Protein AF-A0A7C6EEC9-F1 (afdb_monomer_lite)

Secondary structure (DSSP, 8-state):
----GGG--HHHHHHHHHTT--S-HHHHHHHHHHHHHHHHHTTS-HHHHHHS----------TTSSHHHHHHHHHHHTT-------GGGB-SSTTSSB-THHHHHHHHHHHHHHHHHHHHHHHHHHHHHHHHHHHHT-

pLDDT: mean 89.25, std 11.3, range [39.78, 97.44]

Foldseek 3Di:
DPPDLVPLQLVNQLVQVVVPAPDPSVVSSVVSVLSVLVVVLVVDDPVVSVVDDRDDDDDDDDPPNCPVVSVVSSCVNVVAQDDDDDPVQDDPDPPPGDHPVVVVVNSVVSVVVSVVVVVCVVCVVVVVVVVVVVVVVD

Sequence (138 aa):
MKNNLNELTPKKIVEFLDKYIVGQTQAKKAIAIALRSRYRRSKLPDDIKEDVIPKNILMIGPTGVGKTEIAKRVAKIVNAPFVKVEATKFTEIGYVGRDVESIIRDLASVGYETAKTQELEKVYPQAEKIAMSRILDI

Organism: Desulfurella acetivorans (NCBI:txid33002)

Structure (mmCIF, N/CA/C/O backbone):
data_AF-A0A7C6EEC9-F1
#
_entry.id   AF-A0A7C6EEC9-F1
#
loop_
_atom_site.group_PDB
_atom_site.id
_atom_site.type_symbol
_atom_site.label_atom_id
_atom_site.label_alt_id
_atom_site.label_comp_id
_atom_site.label_asym_id
_atom_site.label_entity_id
_atom_site.label_seq_id
_atom_site.pdbx_PDB_ins_code
_atom_site.Cartn_x
_atom_site.Cartn_y
_atom_site.Cartn_z
_atom_site.occupancy
_atom_site.B_iso_or_equiv
_atom_site.auth_seq_id
_atom_site.auth_comp_id
_atom_site.auth_asym_id
_atom_site.auth_atom_id
_atom_site.pdbx_PDB_model_num
ATOM 1 N N . MET A 1 1 ? 11.194 -10.719 -6.607 1.00 39.78 1 MET A N 1
ATOM 2 C CA . MET A 1 1 ? 10.236 -11.836 -6.437 1.00 39.78 1 MET A CA 1
ATOM 3 C C . MET A 1 1 ? 8.880 -11.391 -6.964 1.00 39.78 1 MET A C 1
ATOM 5 O O . MET A 1 1 ? 8.257 -10.537 -6.346 1.00 39.78 1 MET A O 1
ATOM 9 N N . LYS A 1 2 ? 8.449 -11.896 -8.128 1.00 43.53 2 LYS A N 1
ATOM 10 C CA . LYS A 1 2 ? 7.068 -11.709 -8.595 1.00 43.53 2 LYS A CA 1
ATOM 11 C C . LYS A 1 2 ? 6.183 -12.582 -7.706 1.00 43.53 2 LYS A C 1
ATOM 13 O O . LYS A 1 2 ? 6.135 -13.791 -7.901 1.00 43.53 2 LYS A O 1
ATOM 18 N N . ASN A 1 3 ? 5.566 -12.002 -6.680 1.00 53.03 3 ASN A N 1
ATOM 19 C CA . ASN A 1 3 ? 4.644 -12.755 -5.836 1.00 53.03 3 ASN A CA 1
ATOM 20 C C . ASN A 1 3 ? 3.397 -13.066 -6.658 1.00 53.03 3 ASN A C 1
ATOM 22 O O . ASN A 1 3 ? 2.616 -12.175 -6.988 1.00 53.03 3 ASN A O 1
ATOM 26 N N . ASN A 1 4 ? 3.227 -14.336 -7.007 1.00 59.41 4 ASN A N 1
ATOM 27 C CA . ASN A 1 4 ? 2.026 -14.809 -7.668 1.00 59.41 4 ASN A CA 1
ATOM 28 C C . ASN A 1 4 ? 0.856 -14.624 -6.687 1.00 59.41 4 ASN A C 1
ATOM 30 O O . ASN A 1 4 ? 0.823 -15.262 -5.634 1.00 59.41 4 ASN A O 1
ATOM 34 N N . LEU A 1 5 ? -0.103 -13.747 -7.004 1.00 59.44 5 LEU A N 1
ATOM 35 C CA . LEU A 1 5 ? -1.286 -13.485 -6.162 1.00 59.44 5 LEU A CA 1
ATOM 36 C C . LEU A 1 5 ? -2.042 -14.774 -5.795 1.00 59.44 5 LEU A C 1
ATOM 38 O O . LEU A 1 5 ? -2.632 -14.865 -4.717 1.00 59.44 5 LEU A O 1
ATOM 42 N N . ASN A 1 6 ? -1.953 -15.791 -6.657 1.00 60.12 6 ASN A N 1
ATOM 43 C CA . ASN A 1 6 ? -2.512 -17.125 -6.448 1.00 60.12 6 ASN A CA 1
ATOM 44 C C . ASN A 1 6 ? -2.005 -17.785 -5.149 1.00 60.12 6 ASN A C 1
ATOM 46 O O . ASN A 1 6 ? -2.772 -18.471 -4.469 1.00 60.12 6 ASN A O 1
ATOM 50 N N . GLU A 1 7 ? -0.751 -17.529 -4.764 1.00 72.69 7 GLU A N 1
ATOM 51 C CA . GLU A 1 7 ? -0.105 -18.121 -3.590 1.00 72.69 7 GLU A CA 1
ATOM 52 C C . GLU A 1 7 ? -0.287 -17.319 -2.300 1.00 72.69 7 GLU A C 1
ATOM 54 O O . GLU A 1 7 ? 0.071 -17.807 -1.226 1.00 72.69 7 GLU A O 1
ATOM 59 N N . LEU A 1 8 ? -0.838 -16.104 -2.366 1.00 84.50 8 LEU A N 1
ATOM 60 C CA . LEU A 1 8 ? -1.047 -15.266 -1.188 1.00 84.50 8 LEU A CA 1
ATOM 61 C C . LEU A 1 8 ? -2.265 -15.766 -0.400 1.00 84.50 8 LEU A C 1
ATOM 63 O O . LEU A 1 8 ? -3.406 -15.326 -0.575 1.00 84.50 8 LEU A O 1
ATOM 67 N N . THR A 1 9 ? -2.018 -16.737 0.477 1.00 91.75 9 THR A N 1
ATOM 68 C CA . THR A 1 9 ? -2.979 -17.155 1.500 1.00 91.75 9 THR A CA 1
ATOM 69 C C . THR A 1 9 ? -3.039 -16.112 2.618 1.00 91.75 9 THR A C 1
ATOM 71 O O . THR A 1 9 ? -2.060 -15.395 2.843 1.00 91.75 9 THR A O 1
ATOM 74 N N . PRO A 1 10 ? -4.148 -16.032 3.378 1.00 94.69 10 PRO A N 1
ATOM 75 C CA . PRO A 1 10 ? -4.224 -15.114 4.509 1.00 94.69 10 PRO A CA 1
ATOM 76 C C . PRO A 1 10 ? -3.068 -15.275 5.509 1.00 94.69 10 PRO A C 1
ATOM 78 O O . PRO A 1 10 ? -2.556 -14.276 6.001 1.00 94.69 10 PRO A O 1
ATOM 81 N N . LYS A 1 11 ? -2.606 -16.512 5.753 1.00 94.94 11 LYS A N 1
ATOM 82 C CA . LYS A 1 11 ? -1.448 -16.789 6.620 1.00 94.94 11 LYS A CA 1
ATOM 83 C C . LYS A 1 11 ? -0.164 -16.151 6.080 1.00 94.94 11 LYS A C 1
ATOM 85 O O . LYS A 1 11 ? 0.451 -15.368 6.792 1.00 94.94 11 LYS A O 1
ATOM 90 N N . LYS A 1 12 ? 0.163 -16.374 4.800 1.00 94.19 12 LYS A N 1
ATOM 91 C CA . LYS A 1 12 ? 1.341 -15.774 4.145 1.00 94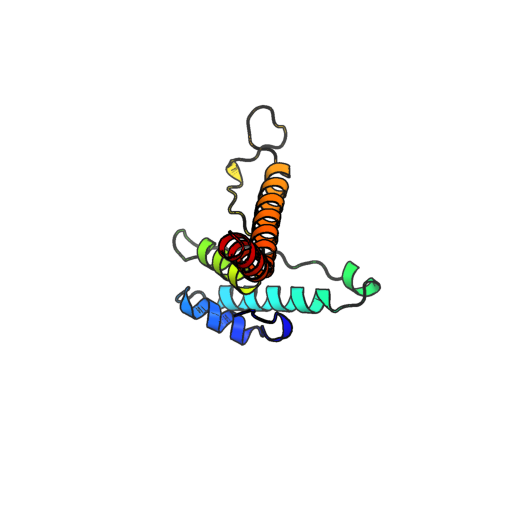.19 12 LYS A CA 1
ATOM 92 C C . LYS A 1 12 ? 1.296 -14.241 4.132 1.00 94.19 12 LYS A C 1
ATOM 94 O O . LYS A 1 12 ? 2.329 -13.592 4.265 1.00 94.19 12 LYS A O 1
ATOM 99 N N . ILE A 1 13 ? 0.108 -13.647 3.976 1.00 94.00 13 ILE A N 1
ATOM 100 C CA . ILE A 1 13 ? -0.053 -12.186 4.053 1.00 94.00 13 ILE A CA 1
ATOM 101 C C . ILE A 1 13 ? 0.262 -11.690 5.468 1.00 94.00 13 ILE A C 1
ATOM 103 O O . ILE A 1 13 ? 1.003 -10.721 5.613 1.00 94.00 13 ILE A O 1
ATOM 107 N N . VAL A 1 14 ? -0.271 -12.347 6.503 1.00 96.12 14 VAL A N 1
ATOM 108 C CA . VAL A 1 14 ? 0.023 -11.995 7.901 1.00 96.12 14 VAL A CA 1
ATOM 109 C C . VAL A 1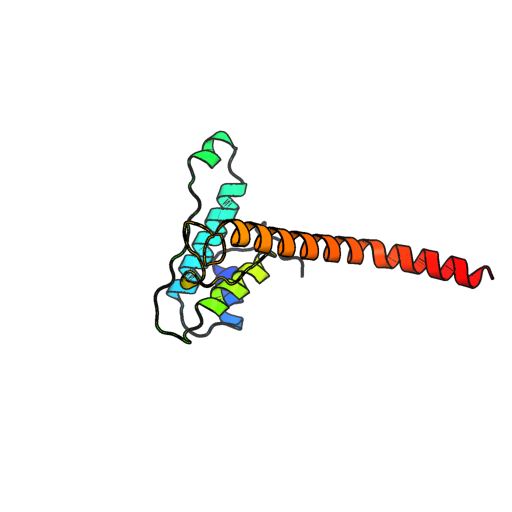 14 ? 1.517 -12.140 8.191 1.00 96.12 14 VAL A C 1
ATOM 111 O O . VAL A 1 14 ? 2.111 -11.179 8.663 1.00 96.12 14 VAL A O 1
ATOM 114 N N . GLU A 1 15 ? 2.139 -13.254 7.798 1.00 94.88 15 GLU A N 1
ATOM 115 C CA . GLU A 1 15 ? 3.583 -13.494 7.956 1.00 94.88 15 GLU A CA 1
ATOM 116 C C . GLU A 1 15 ? 4.438 -12.429 7.257 1.00 94.88 15 GLU A C 1
ATOM 118 O O . GLU A 1 15 ? 5.473 -12.010 7.773 1.00 94.88 15 GLU A O 1
ATOM 123 N N . PHE A 1 16 ? 4.026 -11.957 6.076 1.00 93.56 16 PHE A N 1
ATOM 124 C CA . PHE A 1 16 ? 4.711 -10.842 5.428 1.00 93.56 16 PHE A CA 1
ATOM 125 C C . PHE A 1 16 ? 4.574 -9.556 6.247 1.00 93.56 16 PHE A C 1
ATOM 127 O O . PHE A 1 16 ? 5.555 -8.833 6.421 1.00 93.56 16 PHE A O 1
ATOM 134 N N . LEU A 1 17 ? 3.365 -9.244 6.723 1.00 95.00 17 LEU A N 1
ATOM 135 C CA . LEU A 1 17 ? 3.114 -8.036 7.507 1.00 95.00 17 LEU A CA 1
ATOM 136 C C . LEU A 1 17 ? 3.844 -8.081 8.858 1.00 95.00 17 LEU A C 1
ATOM 138 O O . LEU A 1 17 ? 4.312 -7.039 9.309 1.00 95.00 17 LEU A O 1
ATOM 142 N N . ASP A 1 18 ? 4.020 -9.260 9.457 1.00 96.06 18 ASP A N 1
ATOM 143 C CA . ASP A 1 18 ? 4.779 -9.462 10.699 1.00 96.06 18 ASP A CA 1
ATOM 144 C C . ASP A 1 18 ? 6.241 -9.003 10.585 1.00 96.06 18 ASP A C 1
ATOM 146 O O . ASP A 1 18 ? 6.804 -8.521 11.564 1.00 96.06 18 ASP A O 1
ATOM 150 N N . LYS A 1 19 ? 6.840 -9.049 9.385 1.00 95.12 19 LYS A N 1
ATOM 151 C CA . LYS A 1 19 ? 8.217 -8.569 9.146 1.00 95.12 19 LYS A CA 1
ATOM 152 C C . LYS A 1 19 ? 8.380 -7.056 9.307 1.00 95.12 19 LYS A C 1
ATOM 154 O O . LYS A 1 19 ? 9.503 -6.577 9.413 1.00 95.12 19 LYS A O 1
ATOM 159 N N . TYR A 1 20 ? 7.282 -6.303 9.256 1.00 94.06 20 TYR A N 1
ATOM 160 C CA . TYR A 1 20 ? 7.302 -4.837 9.258 1.00 94.06 20 TYR A CA 1
ATOM 161 C C . TYR A 1 20 ? 6.440 -4.220 10.361 1.00 94.06 20 TYR A C 1
ATOM 163 O O . TYR A 1 20 ? 6.676 -3.079 10.745 1.00 94.06 20 TYR A O 1
ATOM 171 N N . ILE A 1 21 ? 5.424 -4.938 10.846 1.00 95.25 21 ILE A N 1
ATOM 172 C CA . ILE A 1 21 ? 4.438 -4.438 11.804 1.00 95.25 21 ILE A CA 1
ATOM 173 C C . ILE A 1 21 ? 4.386 -5.377 13.008 1.00 95.25 21 ILE A C 1
ATOM 175 O O . ILE A 1 21 ? 3.832 -6.478 12.936 1.00 95.25 21 ILE A O 1
ATOM 179 N N . VAL A 1 22 ? 4.910 -4.903 14.136 1.00 95.38 22 VAL A N 1
ATOM 180 C CA . VAL A 1 22 ? 4.861 -5.598 15.429 1.00 95.38 22 VAL A CA 1
ATOM 181 C C . VAL A 1 22 ? 3.469 -5.434 16.060 1.00 95.38 22 VAL A C 1
ATOM 183 O O . VAL A 1 22 ? 2.876 -4.358 16.008 1.00 95.38 22 VAL A O 1
ATOM 186 N N . GLY A 1 23 ? 2.919 -6.497 16.656 1.00 95.19 23 GLY A N 1
ATOM 187 C CA . GLY A 1 23 ? 1.584 -6.463 17.277 1.00 95.19 23 GLY A CA 1
ATOM 188 C C . GLY A 1 23 ? 0.447 -6.390 16.250 1.00 95.19 23 GLY A C 1
ATOM 189 O O . GLY A 1 23 ? 0.561 -6.972 15.184 1.00 95.19 23 GLY A O 1
ATOM 190 N N . GLN A 1 24 ? -0.673 -5.718 16.542 1.00 95.94 24 GLN A N 1
ATOM 191 C CA . GLN A 1 24 ? -1.777 -5.475 15.582 1.00 95.94 24 GLN A CA 1
ATOM 192 C C . GLN A 1 24 ? -2.355 -6.732 14.887 1.00 95.94 24 GLN A C 1
ATOM 194 O O . GLN A 1 24 ? -2.797 -6.688 13.735 1.00 95.94 24 GLN A O 1
ATOM 199 N N . THR A 1 25 ? -2.374 -7.874 15.580 1.00 95.81 25 THR A N 1
ATOM 200 C CA . THR A 1 25 ? -2.769 -9.180 15.020 1.00 95.81 25 THR A CA 1
ATOM 201 C C . THR A 1 25 ? -4.163 -9.168 14.390 1.00 95.81 25 THR A C 1
ATOM 203 O O . THR A 1 25 ? -4.363 -9.752 13.325 1.00 95.81 25 THR A O 1
ATOM 206 N N . GLN A 1 26 ? -5.129 -8.484 15.011 1.00 95.25 26 GLN A N 1
ATOM 207 C CA . GLN A 1 26 ? -6.494 -8.395 14.484 1.00 95.25 26 GLN A CA 1
ATOM 208 C C . GLN A 1 26 ? -6.548 -7.626 13.157 1.00 95.25 26 GLN A C 1
ATOM 210 O O . GLN A 1 26 ? -7.133 -8.117 12.193 1.00 95.25 26 GLN A O 1
ATOM 215 N N . ALA A 1 27 ? -5.868 -6.477 13.070 1.00 95.94 27 ALA A N 1
ATOM 216 C CA . ALA A 1 27 ? -5.812 -5.675 11.849 1.00 95.94 27 ALA A CA 1
ATOM 217 C C . ALA A 1 27 ? -5.147 -6.445 10.697 1.00 95.94 27 ALA A C 1
ATOM 219 O O . ALA A 1 27 ? -5.698 -6.509 9.597 1.00 95.94 27 ALA A O 1
ATOM 220 N N . LYS A 1 28 ? -4.010 -7.108 10.960 1.00 96.12 28 LYS A N 1
ATOM 221 C CA . LYS A 1 28 ? -3.318 -7.942 9.962 1.00 96.12 28 LYS A CA 1
ATOM 222 C C . LYS A 1 28 ? -4.214 -9.065 9.435 1.00 96.12 28 LYS A C 1
ATOM 224 O O . LYS A 1 28 ? -4.299 -9.255 8.223 1.00 96.12 28 LYS A O 1
ATOM 229 N N . LYS A 1 29 ? -4.932 -9.767 10.320 1.00 95.94 29 LYS A N 1
ATOM 230 C CA . LYS A 1 29 ? -5.886 -10.821 9.933 1.00 95.94 29 LYS A CA 1
ATOM 231 C C . LYS A 1 29 ? -7.042 -10.275 9.091 1.00 95.94 29 LYS A C 1
ATOM 233 O O . LYS A 1 29 ? -7.340 -10.845 8.043 1.00 95.94 29 LYS A O 1
ATOM 238 N N . ALA A 1 30 ? -7.666 -9.173 9.511 1.00 95.31 30 ALA A N 1
ATOM 239 C CA . ALA A 1 30 ? -8.787 -8.566 8.789 1.00 95.31 30 ALA A CA 1
ATOM 240 C C . ALA A 1 30 ? -8.393 -8.168 7.357 1.00 95.31 30 ALA A C 1
ATOM 242 O O . ALA A 1 30 ? -9.093 -8.481 6.394 1.00 95.31 30 ALA A O 1
ATOM 243 N N . ILE A 1 31 ? -7.218 -7.560 7.208 1.00 94.50 31 ILE A N 1
ATOM 244 C CA . ILE A 1 31 ? -6.663 -7.158 5.915 1.00 94.50 31 ILE A CA 1
ATOM 245 C C . ILE A 1 31 ? -6.335 -8.367 5.045 1.00 94.50 31 ILE A C 1
ATOM 247 O O . ILE A 1 31 ? -6.681 -8.392 3.865 1.00 94.50 31 ILE A O 1
ATOM 251 N N . ALA A 1 32 ? -5.708 -9.394 5.618 1.00 94.38 32 ALA A N 1
ATOM 252 C CA . ALA A 1 32 ? -5.390 -10.619 4.899 1.00 94.38 32 ALA A CA 1
ATOM 253 C C . ALA A 1 32 ? -6.650 -11.310 4.345 1.00 94.38 32 ALA A C 1
ATOM 255 O O . ALA A 1 32 ? -6.656 -11.781 3.204 1.00 94.38 32 ALA A O 1
ATOM 256 N N . ILE A 1 33 ? -7.741 -11.314 5.117 1.00 94.00 33 ILE A N 1
ATOM 257 C CA . ILE A 1 33 ? -9.047 -11.821 4.677 1.00 94.00 33 ILE A CA 1
ATOM 258 C C . ILE A 1 33 ? -9.620 -10.947 3.557 1.00 94.00 33 ILE A C 1
ATOM 260 O O . ILE A 1 33 ? -10.059 -11.484 2.540 1.00 94.00 33 ILE A O 1
ATOM 264 N N . ALA A 1 34 ? -9.594 -9.620 3.704 1.00 93.31 34 ALA A N 1
ATOM 265 C CA . ALA A 1 34 ? -10.107 -8.695 2.694 1.00 93.31 34 ALA A CA 1
ATOM 266 C C . ALA A 1 34 ? -9.378 -8.849 1.346 1.00 93.31 34 ALA A C 1
ATOM 268 O O . ALA A 1 34 ? -10.023 -8.973 0.302 1.00 93.31 34 ALA A O 1
ATOM 269 N N . LEU A 1 35 ? -8.045 -8.949 1.363 1.00 92.06 35 LEU A N 1
ATOM 270 C CA . LEU A 1 35 ? -7.237 -9.185 0.163 1.00 92.06 35 LEU A CA 1
ATOM 271 C C . LEU A 1 35 ? -7.555 -10.533 -0.487 1.00 92.06 35 LEU A C 1
ATOM 273 O O . LEU A 1 35 ? -7.755 -10.604 -1.701 1.00 92.06 35 LEU A O 1
ATOM 277 N N . ARG A 1 36 ? -7.671 -11.601 0.312 1.00 91.50 36 ARG A N 1
ATOM 278 C CA . ARG A 1 36 ? -8.044 -12.920 -0.213 1.00 91.50 36 ARG A CA 1
ATOM 279 C C . ARG A 1 36 ? -9.449 -12.910 -0.807 1.00 91.50 36 ARG A C 1
ATOM 281 O O . ARG A 1 36 ? -9.664 -13.525 -1.848 1.00 91.50 36 ARG A O 1
ATOM 288 N N . SER A 1 37 ? -10.387 -12.201 -0.183 1.00 91.56 37 SER A N 1
ATOM 289 C CA . SER A 1 37 ? -11.743 -12.016 -0.705 1.00 91.56 37 SER A CA 1
ATOM 290 C C . SER A 1 37 ? -11.725 -11.291 -2.050 1.00 91.56 37 SER A C 1
ATOM 292 O O . SER A 1 37 ? -12.412 -11.715 -2.974 1.00 91.56 37 SER A O 1
ATOM 294 N N . ARG A 1 38 ? -10.895 -10.249 -2.199 1.00 91.12 38 ARG A N 1
ATOM 295 C CA . ARG A 1 38 ? -10.733 -9.514 -3.463 1.00 91.12 38 ARG A CA 1
ATOM 296 C C . ARG A 1 38 ? -10.172 -10.400 -4.574 1.00 91.12 38 ARG A C 1
ATOM 298 O O . ARG A 1 38 ? -10.687 -10.380 -5.688 1.00 91.12 38 ARG A O 1
ATOM 305 N N . TYR A 1 39 ? -9.168 -11.218 -4.260 1.00 89.81 39 TYR A N 1
ATOM 306 C CA . TYR A 1 39 ? -8.627 -12.198 -5.200 1.00 89.81 39 TYR A CA 1
ATOM 307 C C . TYR A 1 39 ? -9.683 -13.238 -5.604 1.00 89.81 39 TYR A C 1
ATOM 309 O O . TYR A 1 39 ? -9.865 -13.494 -6.791 1.00 89.81 39 TYR A O 1
ATOM 317 N N . ARG A 1 40 ? -10.443 -13.789 -4.648 1.00 90.94 40 ARG A N 1
ATOM 318 C CA . ARG A 1 40 ? -11.532 -14.733 -4.956 1.00 90.94 40 ARG A CA 1
ATOM 319 C C . ARG A 1 40 ? -12.590 -14.098 -5.854 1.00 90.94 40 ARG A C 1
ATOM 321 O O . ARG A 1 40 ? -12.978 -14.718 -6.832 1.00 90.94 40 ARG A O 1
ATOM 328 N N . ARG A 1 41 ? -12.976 -12.848 -5.579 1.00 91.38 41 ARG A N 1
ATOM 329 C CA . ARG A 1 41 ? -13.901 -12.082 -6.423 1.00 91.38 41 ARG A CA 1
ATOM 330 C C . ARG A 1 41 ? -13.402 -11.956 -7.865 1.00 91.38 41 ARG A C 1
ATOM 332 O O . ARG A 1 41 ? -14.192 -12.109 -8.780 1.00 91.38 41 ARG A O 1
ATOM 339 N N . SER A 1 42 ? -12.102 -11.736 -8.089 1.00 88.88 42 SER A N 1
ATOM 340 C CA . SER A 1 42 ? -11.546 -11.671 -9.455 1.00 88.88 42 SER A CA 1
ATOM 341 C C . SER A 1 42 ? -11.570 -12.996 -10.227 1.00 88.88 42 SER A C 1
ATOM 343 O O . SER A 1 42 ? -11.271 -13.000 -11.415 1.00 88.88 42 SER A O 1
ATOM 345 N N . LYS A 1 43 ? -11.884 -14.112 -9.558 1.00 90.50 43 LYS A N 1
ATOM 346 C CA . LYS A 1 43 ? -12.015 -15.443 -10.165 1.00 90.50 43 LYS A CA 1
ATOM 347 C C . LYS A 1 43 ? -13.471 -15.870 -10.360 1.00 90.50 43 LYS A C 1
ATOM 349 O O . LYS A 1 43 ? -13.695 -16.959 -10.873 1.00 90.50 43 LYS A O 1
ATOM 354 N N . LEU A 1 44 ? -14.432 -15.064 -9.910 1.00 92.62 44 LEU A N 1
ATOM 355 C CA . LEU A 1 44 ? -15.846 -15.328 -10.149 1.00 92.62 44 LEU A CA 1
ATOM 356 C C . LEU A 1 44 ? -16.204 -14.975 -11.600 1.00 92.62 44 LEU A C 1
ATOM 358 O O . LEU A 1 44 ? -15.604 -14.039 -12.141 1.00 92.62 44 LEU A O 1
ATOM 362 N N . PRO A 1 45 ? -17.161 -15.696 -12.207 1.00 94.56 45 PRO A N 1
ATOM 363 C CA . PRO A 1 45 ? -17.771 -15.275 -13.462 1.00 94.56 45 PRO A CA 1
ATOM 364 C C . PRO A 1 45 ? -18.490 -13.926 -13.286 1.00 94.56 45 PRO A C 1
ATOM 366 O O . PRO A 1 45 ? -18.820 -13.526 -12.163 1.00 94.56 45 PRO A O 1
ATOM 369 N N . ASP A 1 46 ? -18.622 -13.175 -14.381 1.00 91.56 46 ASP A N 1
ATOM 370 C CA . ASP A 1 46 ? -19.000 -11.759 -14.320 1.00 91.56 46 ASP A CA 1
ATOM 371 C C . ASP A 1 46 ? -20.429 -11.538 -13.796 1.00 91.56 46 ASP A C 1
ATOM 373 O O . ASP A 1 46 ? -20.644 -10.575 -13.065 1.00 91.56 46 ASP A O 1
ATOM 377 N N . ASP A 1 47 ? -21.343 -12.480 -14.041 1.00 93.38 47 ASP A N 1
ATOM 378 C CA . ASP A 1 47 ? -22.717 -12.497 -13.521 1.00 93.38 47 ASP A CA 1
ATOM 379 C C . ASP A 1 47 ? -22.772 -12.474 -11.985 1.00 93.38 47 ASP A C 1
ATOM 381 O O . ASP A 1 47 ? -23.513 -11.699 -11.396 1.00 93.38 47 ASP A O 1
ATOM 385 N N . ILE A 1 48 ? -21.928 -13.262 -11.316 1.00 91.44 48 ILE A N 1
ATOM 386 C CA . ILE A 1 48 ? -21.879 -13.323 -9.843 1.00 91.44 48 ILE A CA 1
ATOM 387 C C . ILE A 1 48 ? -21.023 -12.181 -9.271 1.00 91.44 48 ILE A C 1
ATOM 389 O O . ILE A 1 48 ? -21.166 -11.754 -8.123 1.00 91.44 48 ILE A O 1
ATOM 393 N N . LYS A 1 49 ? -20.046 -11.701 -10.039 1.00 91.12 49 LYS A N 1
ATOM 394 C CA . LYS A 1 49 ? -19.038 -10.741 -9.573 1.00 91.12 49 LYS A CA 1
ATOM 395 C C . LYS A 1 49 ? -19.603 -9.342 -9.322 1.00 91.12 49 LYS A C 1
ATOM 397 O O . LYS A 1 49 ? -19.016 -8.612 -8.505 1.00 91.12 49 LYS A O 1
ATOM 402 N N . GLU A 1 50 ? -20.688 -8.974 -9.998 1.00 87.75 50 GLU A N 1
ATOM 403 C CA . GLU A 1 50 ? -21.426 -7.726 -9.765 1.00 87.75 50 GLU A CA 1
ATOM 404 C C . GLU A 1 50 ? -22.096 -7.711 -8.384 1.00 87.75 50 GLU A C 1
ATOM 406 O O . GLU A 1 50 ? -21.962 -6.722 -7.662 1.00 87.75 50 GLU A O 1
ATOM 411 N N . ASP A 1 51 ? -22.654 -8.843 -7.945 1.00 89.31 51 ASP A N 1
ATOM 412 C CA . ASP A 1 51 ? -23.312 -8.979 -6.636 1.00 89.31 51 ASP A CA 1
ATOM 413 C C . ASP A 1 51 ? -22.332 -8.969 -5.450 1.00 89.31 51 ASP A C 1
ATOM 415 O O . ASP A 1 51 ? -22.691 -8.698 -4.299 1.00 89.31 51 ASP A O 1
ATOM 419 N N . VAL A 1 52 ? -21.051 -9.259 -5.696 1.00 89.62 52 VAL A N 1
ATOM 420 C CA . VAL A 1 52 ? -20.028 -9.297 -4.646 1.00 89.62 52 VAL A CA 1
ATOM 421 C C . VAL A 1 52 ? -19.367 -7.928 -4.495 1.00 89.62 52 VAL A C 1
ATOM 423 O O . VAL A 1 52 ? -18.409 -7.599 -5.197 1.00 89.62 52 VAL A O 1
ATOM 426 N N . ILE A 1 53 ? -19.806 -7.147 -3.509 1.00 87.81 53 ILE A N 1
ATOM 427 C CA . ILE A 1 53 ? -19.258 -5.809 -3.235 1.00 87.81 53 ILE A CA 1
ATOM 428 C C . ILE A 1 53 ? -17.830 -5.896 -2.644 1.00 87.81 53 ILE A C 1
ATOM 430 O O . ILE A 1 53 ? -17.573 -6.681 -1.721 1.00 87.81 53 ILE A O 1
ATOM 434 N N . PRO A 1 54 ? -16.862 -5.087 -3.129 1.00 84.00 54 PRO A N 1
ATOM 435 C CA . PRO A 1 54 ? -15.535 -4.990 -2.526 1.00 84.00 54 PRO A CA 1
ATOM 436 C C . PRO A 1 54 ? -15.582 -4.553 -1.053 1.00 84.00 54 PRO A C 1
ATOM 438 O O . PRO A 1 54 ? -16.232 -3.576 -0.695 1.00 84.00 54 PRO A O 1
ATOM 441 N N . LYS A 1 55 ? -14.825 -5.239 -0.190 1.00 87.62 55 LYS A N 1
ATOM 442 C CA . LYS A 1 55 ? -14.720 -4.882 1.232 1.00 87.62 55 LYS A CA 1
ATOM 443 C C . LYS A 1 55 ? -13.718 -3.745 1.435 1.00 87.62 55 LYS A C 1
ATOM 445 O O . LYS A 1 55 ? -12.509 -3.978 1.391 1.00 87.62 55 LYS A O 1
ATOM 450 N N . ASN A 1 56 ? -14.224 -2.538 1.673 1.00 91.56 56 ASN A N 1
ATOM 451 C CA . ASN A 1 56 ? -13.420 -1.402 2.129 1.00 91.56 56 ASN A CA 1
ATOM 452 C C . ASN A 1 56 ? -13.010 -1.586 3.600 1.00 91.56 56 ASN A C 1
ATOM 454 O O . ASN A 1 56 ? -13.662 -2.315 4.348 1.00 91.56 56 ASN A O 1
ATOM 458 N N . ILE A 1 57 ? -11.907 -0.954 4.012 1.00 93.19 57 ILE A N 1
ATOM 459 C CA . ILE A 1 57 ? -11.305 -1.157 5.337 1.00 93.19 57 ILE A CA 1
ATOM 460 C C . ILE A 1 57 ? -11.205 0.180 6.065 1.00 93.19 57 ILE A C 1
ATOM 462 O O . ILE A 1 57 ? -10.537 1.095 5.590 1.00 93.19 57 ILE A O 1
ATOM 466 N N . LEU A 1 58 ? -11.808 0.254 7.251 1.00 95.31 58 LEU A N 1
ATOM 467 C CA . LEU A 1 58 ? -11.631 1.350 8.200 1.00 95.31 58 LEU A CA 1
ATOM 468 C C . LEU A 1 58 ? -10.688 0.894 9.320 1.00 95.31 58 LEU A C 1
ATOM 470 O O . LEU A 1 58 ? -10.966 -0.089 10.004 1.00 95.31 58 LEU A O 1
ATOM 474 N N . MET A 1 59 ? -9.564 1.591 9.508 1.00 94.12 59 MET A N 1
ATOM 475 C CA . MET A 1 59 ? -8.610 1.301 10.586 1.00 94.12 59 MET A CA 1
ATOM 476 C C . MET A 1 59 ? -8.751 2.328 11.709 1.00 94.12 59 MET A C 1
ATOM 478 O O . MET A 1 59 ? -8.465 3.507 11.507 1.00 94.12 59 MET A O 1
ATOM 482 N N . ILE A 1 60 ? -9.127 1.871 12.903 1.00 95.12 60 ILE A N 1
ATOM 483 C CA . ILE A 1 60 ? -9.293 2.712 14.095 1.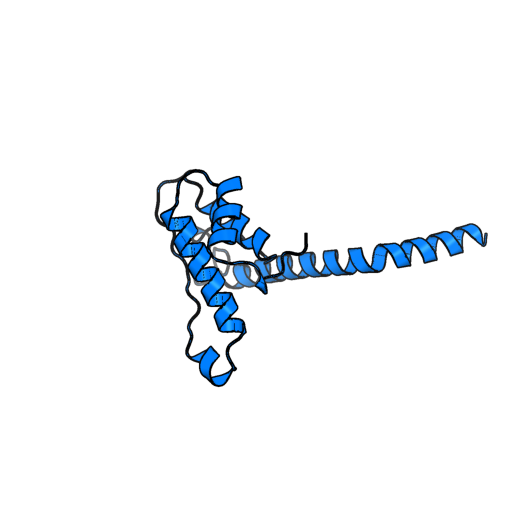00 95.12 60 ILE A CA 1
ATOM 484 C C . ILE A 1 60 ? -8.152 2.424 15.074 1.00 95.12 60 ILE A C 1
ATOM 486 O O . ILE A 1 60 ? -7.807 1.270 15.316 1.00 95.12 60 ILE A O 1
ATOM 490 N N . GLY A 1 61 ? -7.542 3.475 15.622 1.00 94.56 61 GLY A N 1
ATOM 491 C CA . GLY A 1 61 ? -6.487 3.365 16.632 1.00 94.56 61 GLY A CA 1
ATOM 492 C C . GLY A 1 61 ? -5.697 4.667 16.801 1.00 94.56 61 GLY A C 1
ATOM 493 O O . GLY A 1 61 ? -5.834 5.564 15.960 1.00 94.56 61 GLY A O 1
ATOM 494 N N . PRO A 1 62 ? -4.838 4.780 17.830 1.00 95.81 62 PRO A N 1
ATOM 495 C CA . PRO A 1 62 ? -4.079 6.000 18.095 1.00 95.81 62 PRO A CA 1
ATOM 496 C C . PRO A 1 62 ? -3.049 6.299 16.997 1.00 95.81 62 PRO A C 1
ATOM 498 O O . PRO A 1 62 ? -2.770 5.474 16.117 1.00 95.81 62 PRO A O 1
ATOM 501 N N . THR A 1 63 ? -2.511 7.515 16.975 1.00 94.19 63 THR A N 1
ATOM 502 C CA . THR A 1 63 ? -1.417 7.884 16.064 1.00 94.19 63 THR A CA 1
ATOM 503 C C . THR A 1 63 ? -0.169 7.038 16.358 1.00 94.19 63 THR A C 1
ATOM 505 O O . THR A 1 63 ? -0.004 6.500 17.447 1.00 94.19 63 THR A O 1
ATOM 508 N N . GLY A 1 64 ? 0.678 6.812 15.350 1.00 93.44 64 GLY A N 1
ATOM 509 C CA . GLY A 1 64 ? 1.934 6.063 15.519 1.00 93.44 64 GLY A CA 1
ATOM 510 C C . GLY A 1 64 ? 1.835 4.529 15.570 1.00 93.44 64 GLY A C 1
ATOM 511 O O . GLY A 1 64 ? 2.844 3.868 15.376 1.00 93.44 64 GLY A O 1
ATOM 512 N N . VAL A 1 65 ? 0.648 3.923 15.708 1.00 94.38 65 VAL A N 1
ATOM 513 C CA . VAL A 1 65 ? 0.507 2.446 15.826 1.00 94.38 65 VAL A CA 1
ATOM 514 C C . VAL A 1 65 ? 0.693 1.643 14.527 1.00 94.38 65 VAL A C 1
ATOM 516 O O . VAL A 1 65 ? 0.466 0.436 14.507 1.00 94.38 65 VAL A O 1
ATOM 519 N N . GLY A 1 66 ? 1.059 2.297 13.421 1.00 94.31 66 GLY A N 1
ATOM 520 C CA . GLY A 1 66 ? 1.355 1.621 12.152 1.00 94.31 66 GLY A CA 1
ATOM 521 C C . GLY A 1 66 ? 0.204 1.513 11.144 1.00 94.31 66 GLY A C 1
ATOM 522 O O . GLY A 1 66 ? 0.354 0.805 10.156 1.00 94.31 66 GLY A O 1
ATOM 523 N N . LYS A 1 67 ? -0.918 2.232 11.313 1.00 96.38 67 LYS A N 1
ATOM 524 C CA . LYS A 1 67 ? -2.051 2.214 10.352 1.00 96.38 67 LYS A CA 1
ATOM 525 C C . LYS A 1 67 ? -1.619 2.497 8.902 1.00 96.38 67 LYS A C 1
ATOM 527 O O . LYS A 1 67 ? -1.915 1.731 7.989 1.00 96.38 67 LYS A O 1
ATOM 532 N N . THR A 1 68 ? -0.868 3.579 8.698 1.00 94.94 68 THR A N 1
ATOM 533 C CA . THR A 1 68 ? -0.354 3.966 7.373 1.00 94.94 68 THR A CA 1
ATOM 534 C C . THR A 1 68 ? 0.665 2.959 6.843 1.00 94.94 68 THR A C 1
ATOM 536 O O . THR A 1 68 ? 0.680 2.659 5.651 1.00 94.94 68 THR A O 1
ATOM 539 N N . GLU A 1 69 ? 1.491 2.401 7.729 1.00 96.00 69 GLU A N 1
ATOM 540 C CA . GLU A 1 69 ? 2.519 1.429 7.360 1.00 96.00 69 GLU A CA 1
ATOM 541 C C . GLU A 1 69 ? 1.891 0.122 6.875 1.00 96.00 69 GLU A C 1
ATOM 543 O O . GLU A 1 69 ? 2.273 -0.399 5.831 1.00 96.00 69 GLU A O 1
ATOM 548 N N . ILE A 1 70 ? 0.852 -0.354 7.563 1.00 95.94 70 ILE A N 1
ATOM 549 C CA . ILE A 1 70 ? 0.050 -1.499 7.136 1.00 95.94 70 ILE A CA 1
ATOM 550 C C . ILE A 1 70 ? -0.471 -1.289 5.706 1.00 95.94 70 ILE A C 1
ATOM 552 O O . ILE A 1 70 ? -0.260 -2.150 4.852 1.00 95.94 70 ILE A O 1
ATOM 556 N N . ALA A 1 71 ? -1.095 -0.142 5.413 1.00 95.19 71 ALA A N 1
ATOM 557 C CA . ALA A 1 71 ? -1.623 0.153 4.078 1.00 95.19 71 ALA A CA 1
ATOM 558 C C . ALA A 1 71 ? -0.520 0.164 2.999 1.00 95.19 71 ALA A C 1
ATOM 560 O O . ALA A 1 71 ? -0.665 -0.461 1.946 1.00 95.19 71 ALA A O 1
ATOM 561 N N . LYS A 1 72 ? 0.622 0.798 3.295 1.00 95.31 72 LYS A N 1
ATOM 562 C CA . LYS A 1 72 ? 1.784 0.855 2.398 1.00 95.31 72 LYS A CA 1
ATOM 563 C C . LYS A 1 72 ? 2.368 -0.534 2.116 1.00 95.31 72 LYS A C 1
ATOM 565 O O . LYS A 1 72 ? 2.694 -0.855 0.973 1.00 95.31 72 LYS A O 1
ATOM 570 N N . ARG A 1 73 ? 2.496 -1.383 3.143 1.00 95.25 73 ARG A N 1
ATOM 571 C CA . ARG A 1 73 ? 3.023 -2.751 3.002 1.00 95.25 73 ARG A CA 1
ATOM 572 C C . ARG A 1 73 ? 2.077 -3.637 2.214 1.00 95.25 73 ARG A C 1
ATOM 574 O O . ARG A 1 73 ? 2.542 -4.368 1.347 1.00 95.25 73 ARG A O 1
ATOM 581 N N . VAL A 1 74 ? 0.774 -3.522 2.451 1.00 93.25 74 VAL A N 1
ATOM 582 C CA . VAL A 1 74 ? -0.250 -4.226 1.672 1.00 93.25 74 VAL A CA 1
ATOM 583 C C . VAL A 1 74 ? -0.122 -3.913 0.187 1.00 93.25 74 VAL A C 1
ATOM 585 O O . VAL A 1 74 ? -0.019 -4.849 -0.603 1.00 93.25 74 VAL A O 1
ATOM 588 N N . ALA A 1 75 ? -0.058 -2.632 -0.190 1.00 93.31 75 ALA A N 1
ATOM 589 C CA . ALA A 1 75 ? 0.075 -2.233 -1.590 1.00 93.31 75 ALA A CA 1
ATOM 590 C C . ALA A 1 75 ? 1.332 -2.825 -2.248 1.00 93.31 75 ALA A C 1
ATOM 592 O O . ALA A 1 75 ? 1.263 -3.341 -3.363 1.00 93.31 75 ALA A O 1
ATOM 593 N N . LYS A 1 76 ? 2.457 -2.851 -1.518 1.00 90.94 76 LYS A N 1
ATOM 594 C CA . LYS A 1 76 ? 3.707 -3.463 -1.986 1.00 90.94 76 LYS A CA 1
ATOM 595 C C . LYS A 1 76 ? 3.584 -4.974 -2.220 1.00 90.94 76 LYS A C 1
ATOM 597 O O . LYS A 1 76 ? 4.131 -5.471 -3.197 1.00 90.94 76 LYS A O 1
ATOM 602 N N . ILE A 1 77 ? 2.882 -5.710 -1.352 1.00 90.44 77 ILE A N 1
ATOM 603 C CA . ILE A 1 77 ? 2.694 -7.168 -1.505 1.00 90.44 77 ILE A CA 1
ATOM 604 C C . ILE A 1 77 ? 1.939 -7.492 -2.790 1.00 90.44 77 ILE A C 1
ATOM 606 O O . ILE A 1 77 ? 2.302 -8.434 -3.491 1.00 90.44 77 ILE A O 1
ATOM 610 N N . VAL A 1 78 ? 0.874 -6.737 -3.066 1.00 88.75 78 VAL A N 1
ATOM 611 C CA . VAL A 1 78 ? -0.006 -6.978 -4.217 1.00 88.75 78 VAL A CA 1
ATOM 612 C C . VAL A 1 78 ? 0.449 -6.252 -5.482 1.00 88.75 78 VAL A C 1
ATOM 614 O O . VAL A 1 78 ? -0.239 -6.333 -6.494 1.00 88.75 78 VAL A O 1
ATOM 617 N N . ASN A 1 79 ? 1.590 -5.554 -5.424 1.00 88.81 79 ASN A N 1
ATOM 618 C CA . ASN A 1 79 ? 2.120 -4.721 -6.501 1.00 88.81 79 ASN A CA 1
ATOM 619 C C . ASN A 1 79 ? 1.073 -3.743 -7.068 1.00 88.81 79 ASN A C 1
ATOM 621 O O . ASN A 1 79 ? 0.897 -3.637 -8.279 1.00 88.81 79 ASN A O 1
ATOM 625 N N . ALA A 1 80 ? 0.331 -3.076 -6.180 1.00 91.19 80 ALA A N 1
ATOM 626 C CA . ALA A 1 80 ? -0.696 -2.112 -6.558 1.00 91.19 80 ALA A CA 1
ATOM 627 C C . ALA A 1 80 ? -0.183 -0.670 -6.420 1.00 91.19 80 ALA A C 1
ATOM 629 O O . ALA A 1 80 ? 0.589 -0.389 -5.494 1.00 91.19 80 ALA A O 1
ATOM 630 N N . PRO A 1 81 ? -0.647 0.258 -7.279 1.00 94.94 81 PRO A N 1
ATOM 631 C CA . PRO A 1 81 ? -0.395 1.679 -7.085 1.00 94.94 81 PRO A CA 1
ATOM 632 C C . PRO A 1 81 ? -0.988 2.144 -5.748 1.00 94.94 81 PRO A C 1
ATOM 634 O O . PRO A 1 81 ? -2.034 1.661 -5.307 1.00 94.94 81 PRO A O 1
ATOM 637 N N . PHE A 1 82 ? -0.298 3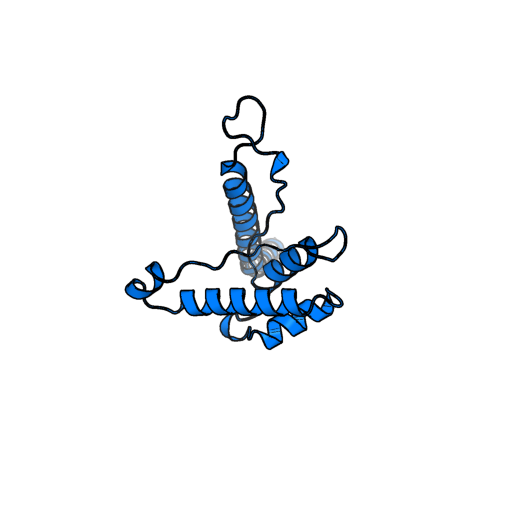.071 -5.085 1.00 95.62 82 PHE A N 1
ATOM 638 C CA . PHE A 1 82 ? -0.652 3.542 -3.748 1.00 95.62 82 PHE A CA 1
ATOM 639 C C . PHE A 1 82 ? -0.478 5.051 -3.641 1.00 95.62 82 PHE A C 1
ATOM 641 O O . PHE A 1 82 ? 0.588 5.576 -3.954 1.00 95.62 82 PHE A O 1
ATOM 648 N N . VAL A 1 83 ? -1.503 5.727 -3.126 1.00 95.94 83 VAL A N 1
ATOM 649 C CA . VAL A 1 83 ? -1.482 7.167 -2.857 1.00 95.94 83 VAL A CA 1
ATOM 650 C C . VAL A 1 83 ? -1.939 7.403 -1.424 1.00 95.94 83 VAL A C 1
ATOM 652 O O . VAL A 1 83 ? -2.950 6.857 -0.981 1.00 95.94 83 VAL A O 1
ATOM 655 N N . LYS A 1 84 ? -1.183 8.219 -0.684 1.00 95.06 84 LYS A N 1
ATOM 656 C CA . LYS A 1 84 ? -1.582 8.708 0.639 1.00 95.06 84 LYS A CA 1
ATOM 657 C C . LYS A 1 84 ? -2.277 10.054 0.464 1.00 95.06 84 LYS A C 1
ATOM 659 O O . LYS A 1 84 ? -1.638 11.008 0.029 1.00 95.06 84 LYS A O 1
ATOM 664 N N . VAL A 1 85 ? -3.535 10.142 0.878 1.00 93.50 85 VAL A N 1
ATOM 665 C CA . VAL A 1 85 ? -4.322 11.382 0.848 1.00 93.50 85 VAL A CA 1
ATOM 666 C C . VAL A 1 85 ? -4.761 11.777 2.255 1.00 93.50 85 VAL A C 1
ATOM 668 O O . VAL A 1 85 ? -4.911 10.926 3.131 1.00 93.50 85 VAL A O 1
ATOM 671 N N . GLU A 1 86 ? -4.954 13.074 2.476 1.00 91.88 86 GLU A N 1
ATOM 672 C CA . GLU A 1 86 ? -5.509 13.621 3.717 1.00 91.88 86 GLU A CA 1
ATOM 673 C C . GLU A 1 86 ? -6.879 14.215 3.402 1.00 91.88 86 GLU A C 1
ATOM 675 O O . GLU A 1 86 ? -6.974 15.162 2.626 1.00 91.88 86 GLU A O 1
ATOM 680 N N . ALA A 1 87 ? -7.936 13.643 3.985 1.00 89.31 87 ALA A N 1
ATOM 681 C CA . ALA A 1 87 ? -9.319 13.979 3.643 1.00 89.31 87 ALA A CA 1
ATOM 682 C C . ALA A 1 87 ? -9.665 15.459 3.885 1.00 89.31 87 ALA A C 1
ATOM 684 O O . ALA A 1 87 ? -10.428 16.040 3.126 1.00 89.31 87 ALA A O 1
ATOM 685 N N . THR A 1 88 ? -9.049 16.093 4.886 1.00 87.50 88 THR A N 1
ATOM 686 C CA . THR A 1 88 ? -9.272 17.507 5.232 1.00 87.50 88 THR A CA 1
ATOM 687 C C . THR A 1 88 ? -8.795 18.496 4.166 1.00 87.50 88 THR A C 1
ATOM 689 O O . THR A 1 88 ? -9.097 19.680 4.266 1.00 87.50 88 THR A O 1
ATOM 692 N N . LYS A 1 89 ? -8.047 18.040 3.152 1.00 85.88 89 LYS A N 1
ATOM 693 C CA . LYS A 1 89 ? -7.587 18.872 2.027 1.00 85.88 89 LYS A CA 1
ATOM 694 C C . LYS A 1 89 ? -8.611 18.991 0.892 1.00 85.88 89 LYS A C 1
ATOM 696 O O . LYS A 1 89 ? -8.360 19.750 -0.045 1.00 85.88 89 LYS A O 1
ATOM 701 N N . PHE A 1 90 ? -9.706 18.233 0.953 1.00 85.31 90 PHE A N 1
ATOM 702 C CA . PHE A 1 90 ? -10.708 18.161 -0.107 1.00 85.31 90 PHE A CA 1
ATOM 703 C C . PHE A 1 90 ? -11.980 18.909 0.282 1.00 85.31 90 PHE A C 1
ATOM 705 O O . PHE A 1 90 ? -12.446 18.808 1.416 1.00 85.31 90 PHE A O 1
ATOM 712 N N . THR A 1 91 ? -12.538 19.643 -0.676 1.00 80.25 91 THR A N 1
ATOM 713 C CA . THR A 1 91 ? -13.805 20.371 -0.553 1.00 80.25 91 THR A CA 1
ATOM 714 C C . THR A 1 91 ? -14.678 20.068 -1.771 1.00 80.25 91 THR A C 1
ATOM 716 O O . THR A 1 91 ? -14.173 19.713 -2.833 1.00 80.25 91 THR A O 1
ATOM 719 N N . GLU A 1 92 ? -15.998 20.148 -1.604 1.00 68.19 92 GLU A N 1
ATOM 720 C CA . GLU A 1 92 ? -16.990 19.705 -2.598 1.00 68.19 92 GLU A CA 1
ATOM 721 C C . GLU A 1 92 ? -17.009 20.563 -3.875 1.00 68.19 92 GLU A C 1
ATOM 723 O O . GLU A 1 92 ? -17.374 20.083 -4.943 1.00 68.19 92 GLU A O 1
ATOM 728 N N . ILE A 1 93 ? -16.588 21.828 -3.787 1.00 61.66 93 ILE A N 1
ATOM 729 C CA . ILE A 1 93 ? -16.658 22.787 -4.892 1.00 61.66 93 ILE A CA 1
ATOM 730 C C . ILE A 1 93 ? -15.329 23.537 -4.922 1.00 61.66 93 ILE A C 1
ATOM 732 O O . ILE A 1 93 ? -15.007 24.267 -3.984 1.00 61.66 93 ILE A O 1
ATOM 736 N N . GLY A 1 94 ? -14.545 23.316 -5.979 1.00 57.91 94 GLY A N 1
ATOM 737 C CA . GLY A 1 94 ? -13.142 23.720 -6.148 1.00 57.91 94 GLY A CA 1
ATOM 738 C C . GLY A 1 94 ? -12.844 25.224 -6.182 1.00 57.91 94 GLY A C 1
ATOM 739 O O . GLY A 1 94 ? -11.980 25.650 -6.940 1.00 57.91 94 GLY A O 1
ATOM 740 N N . TYR A 1 95 ? -13.524 26.042 -5.381 1.00 59.59 95 TYR A N 1
ATOM 741 C CA . TYR A 1 95 ? -13.218 27.463 -5.261 1.00 59.59 95 TYR A CA 1
ATOM 742 C C . TYR A 1 95 ? -12.049 27.719 -4.298 1.00 59.59 95 TYR A C 1
ATOM 744 O O . TYR A 1 95 ? -11.270 28.643 -4.507 1.00 59.59 95 TYR A O 1
ATOM 752 N N . VAL A 1 96 ? -11.871 26.866 -3.279 1.00 58.09 96 VAL A N 1
ATOM 753 C CA . VAL A 1 96 ? -10.727 26.897 -2.353 1.00 58.09 96 VAL A CA 1
ATOM 754 C C . VAL A 1 96 ? -10.466 25.468 -1.838 1.00 58.09 96 VAL A C 1
ATOM 756 O O . VAL A 1 96 ? -11.002 25.062 -0.809 1.00 58.09 96 VAL A O 1
ATOM 759 N N . GLY A 1 97 ? -9.711 24.644 -2.572 1.00 63.56 97 GLY A N 1
ATOM 760 C CA . GLY A 1 97 ? -9.377 23.274 -2.138 1.00 63.56 97 GLY A CA 1
ATOM 761 C C . GLY A 1 97 ? -8.954 22.331 -3.266 1.00 63.56 97 GLY A C 1
ATOM 762 O O . GLY A 1 97 ? -9.073 22.670 -4.443 1.00 63.56 97 GLY A O 1
ATOM 763 N N . ARG A 1 98 ? -8.435 21.143 -2.917 1.00 75.56 98 ARG A N 1
ATOM 764 C CA . ARG A 1 98 ? -8.205 20.070 -3.899 1.00 75.56 98 ARG A CA 1
ATOM 765 C C . ARG A 1 98 ? -9.525 19.361 -4.203 1.00 75.56 98 ARG A C 1
ATOM 767 O O . ARG A 1 98 ? -10.278 19.026 -3.298 1.00 75.56 98 ARG A O 1
ATOM 774 N N . ASP A 1 99 ? -9.749 19.080 -5.477 1.00 84.25 99 ASP A N 1
ATOM 775 C CA . ASP A 1 99 ? -10.882 18.300 -5.976 1.00 84.25 99 ASP A CA 1
ATOM 776 C C . ASP A 1 99 ? -10.677 16.789 -5.725 1.00 84.25 99 ASP A C 1
ATOM 778 O O . ASP A 1 99 ? -9.561 16.278 -5.848 1.00 84.25 99 ASP A O 1
ATOM 782 N N . VAL A 1 100 ? -11.742 16.064 -5.365 1.00 86.81 100 VAL A N 1
ATOM 783 C CA . VAL A 1 100 ? -11.731 14.615 -5.087 1.00 86.81 100 VAL A CA 1
ATOM 784 C C . VAL A 1 100 ? -11.285 13.806 -6.308 1.00 86.81 100 VAL A C 1
ATOM 786 O O . VAL A 1 100 ? -10.590 12.800 -6.143 1.00 86.81 100 VAL A O 1
ATOM 789 N N . GLU A 1 101 ? -11.571 14.257 -7.535 1.00 88.81 101 GLU A N 1
ATOM 790 C CA . GLU A 1 101 ? -11.094 13.569 -8.744 1.00 88.81 101 GLU A CA 1
ATOM 791 C C . GLU A 1 101 ? -9.563 13.563 -8.840 1.00 88.81 101 GLU A C 1
ATOM 793 O O . GLU A 1 101 ? -8.974 12.677 -9.468 1.00 88.81 101 GLU A O 1
ATOM 798 N N . SER A 1 102 ? -8.880 14.510 -8.182 1.00 89.88 102 SER A N 1
ATOM 799 C CA . SER A 1 102 ? -7.415 14.506 -8.120 1.00 89.88 102 SER A CA 1
ATOM 800 C C . SER A 1 102 ? -6.856 13.256 -7.433 1.00 89.88 102 SER A C 1
ATOM 802 O O . SER A 1 102 ? -5.778 12.807 -7.806 1.00 89.88 102 SER A O 1
ATOM 804 N N . ILE A 1 103 ? -7.602 12.611 -6.524 1.00 92.50 103 ILE A N 1
ATOM 805 C CA . ILE A 1 103 ? -7.191 11.340 -5.900 1.00 92.50 103 ILE A CA 1
ATOM 806 C C . ILE A 1 103 ? -7.040 10.247 -6.962 1.00 92.50 103 ILE A C 1
ATOM 808 O O . ILE A 1 103 ? -6.078 9.476 -6.946 1.00 92.50 103 ILE A O 1
ATOM 812 N N . ILE A 1 104 ? -7.992 10.185 -7.894 1.00 94.19 104 ILE A N 1
ATOM 813 C CA . ILE A 1 104 ? -7.994 9.196 -8.972 1.00 94.19 104 ILE A CA 1
ATOM 814 C C . ILE A 1 104 ? -6.898 9.519 -9.987 1.00 94.19 104 ILE A C 1
ATOM 816 O O . ILE A 1 104 ? -6.181 8.611 -10.407 1.00 94.19 104 ILE A O 1
ATOM 820 N N . ARG A 1 105 ? -6.713 10.802 -10.328 1.00 94.00 105 ARG A N 1
ATOM 821 C CA . ARG A 1 105 ? -5.628 11.257 -11.214 1.00 94.00 105 ARG A CA 1
ATOM 822 C C . ARG A 1 105 ? -4.244 10.931 -10.645 1.00 94.00 105 ARG A C 1
ATOM 824 O O . ARG A 1 105 ? -3.406 10.389 -11.368 1.00 94.00 105 ARG A O 1
ATOM 831 N N . ASP A 1 106 ? -4.027 11.176 -9.354 1.00 95.19 106 ASP A N 1
ATOM 832 C CA . ASP A 1 106 ? -2.779 10.842 -8.659 1.00 95.19 106 ASP A CA 1
ATOM 833 C C . ASP A 1 106 ? -2.541 9.319 -8.674 1.00 95.19 106 ASP A C 1
ATOM 835 O O . ASP A 1 106 ? -1.444 8.855 -8.995 1.00 95.19 106 ASP A O 1
ATOM 839 N N . LEU A 1 107 ? -3.577 8.514 -8.399 1.00 96.88 107 LEU A N 1
ATOM 840 C CA . LEU A 1 107 ? -3.475 7.050 -8.404 1.00 96.88 107 LEU A CA 1
ATOM 841 C C . LEU A 1 107 ? -3.168 6.487 -9.798 1.00 96.88 107 LEU A C 1
ATOM 843 O O . LEU A 1 107 ? -2.317 5.603 -9.927 1.00 96.88 107 LEU A O 1
ATOM 847 N N . ALA A 1 108 ? -3.836 7.003 -10.831 1.00 97.44 108 ALA A N 1
ATOM 848 C CA . ALA A 1 108 ? -3.607 6.616 -12.218 1.00 97.44 108 ALA A CA 1
ATOM 849 C C . ALA A 1 108 ? -2.185 6.970 -12.672 1.00 97.44 108 ALA A C 1
ATOM 851 O O . ALA A 1 108 ? -1.517 6.138 -13.283 1.00 97.44 108 ALA A O 1
ATOM 852 N N . SER A 1 109 ? -1.692 8.154 -12.300 1.00 97.12 109 SER A N 1
ATOM 853 C CA . SER A 1 109 ? -0.331 8.604 -12.621 1.00 97.12 109 SER A CA 1
ATOM 854 C C . SER A 1 109 ? 0.729 7.686 -12.006 1.00 97.12 109 SER A C 1
ATOM 856 O O . SER A 1 109 ? 1.646 7.242 -12.695 1.00 97.12 109 SER A O 1
ATOM 858 N N . VAL A 1 110 ? 0.566 7.310 -10.731 1.00 96.75 110 VAL A N 1
ATOM 859 C CA . VAL A 1 110 ? 1.461 6.345 -10.064 1.00 96.75 110 VAL A CA 1
ATOM 860 C C . VAL A 1 110 ? 1.400 4.968 -10.733 1.00 96.75 110 VAL A C 1
ATOM 862 O O . VAL A 1 110 ? 2.433 4.315 -10.909 1.00 96.75 110 VAL A O 1
ATOM 865 N N . GLY A 1 111 ? 0.205 4.515 -11.120 1.00 96.50 111 GLY A N 1
ATOM 866 C CA . GLY A 1 111 ? 0.021 3.260 -11.851 1.00 96.50 111 GLY A CA 1
ATOM 867 C C . GLY A 1 111 ? 0.726 3.261 -13.207 1.00 96.50 111 GLY A C 1
ATOM 868 O O . GLY A 1 111 ? 1.435 2.306 -13.524 1.00 96.50 111 GLY A O 1
ATOM 869 N N . TYR A 1 112 ? 0.586 4.349 -13.966 1.00 96.94 112 TYR A N 1
ATOM 870 C CA . TYR A 1 112 ? 1.234 4.531 -15.261 1.00 96.94 112 TYR A CA 1
ATOM 871 C C . TYR A 1 112 ? 2.760 4.494 -15.145 1.00 96.94 112 TYR A C 1
ATOM 873 O O . TYR A 1 112 ? 3.396 3.694 -15.825 1.00 96.94 112 TYR A O 1
ATOM 881 N N . GLU A 1 113 ? 3.352 5.280 -14.2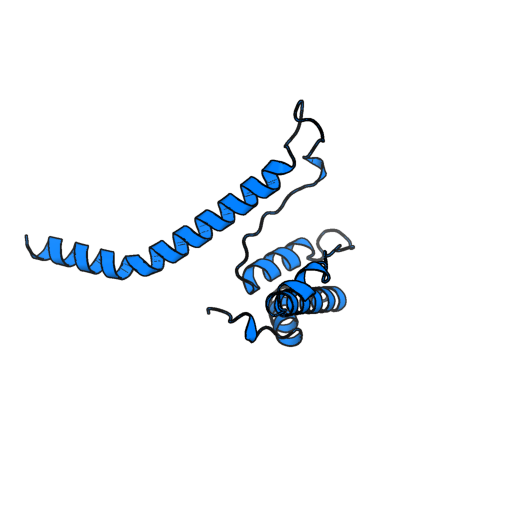41 1.00 96.00 113 GLU A N 1
ATOM 882 C CA . GLU A 1 113 ? 4.811 5.302 -14.061 1.00 96.00 113 GLU A CA 1
ATOM 883 C C . GLU A 1 113 ? 5.359 3.939 -13.613 1.00 96.00 113 GLU A C 1
ATOM 885 O O . GLU A 1 113 ? 6.410 3.494 -14.083 1.00 96.00 113 GLU A O 1
ATOM 890 N N . THR A 1 114 ? 4.613 3.222 -12.767 1.00 92.31 114 THR A N 1
ATOM 891 C CA . THR A 1 114 ? 4.975 1.861 -12.348 1.00 92.31 114 THR A CA 1
ATOM 892 C C . THR A 1 114 ? 4.983 0.895 -13.537 1.00 92.31 114 THR A C 1
ATOM 894 O O . THR A 1 114 ? 5.934 0.130 -13.698 1.00 92.31 114 THR A O 1
ATOM 897 N N . ALA A 1 115 ? 3.951 0.931 -14.386 1.00 93.81 115 ALA A N 1
ATOM 898 C CA . ALA A 1 115 ? 3.859 0.076 -15.569 1.00 93.81 115 ALA A CA 1
ATOM 899 C C . ALA A 1 115 ? 4.938 0.423 -16.605 1.00 93.81 115 ALA A C 1
ATOM 901 O O . ALA A 1 115 ? 5.636 -0.461 -17.094 1.00 93.81 115 ALA A O 1
ATOM 902 N N . LYS A 1 116 ? 5.136 1.716 -16.877 1.00 95.56 116 LYS A N 1
ATOM 903 C CA . LYS A 1 116 ? 6.171 2.224 -17.781 1.00 95.56 116 LYS A CA 1
ATOM 904 C C . LYS A 1 116 ? 7.564 1.762 -17.360 1.00 95.56 116 LYS A C 1
ATOM 906 O O . LYS A 1 116 ? 8.308 1.254 -18.191 1.00 95.56 116 LYS A O 1
ATOM 911 N N . THR A 1 117 ? 7.897 1.882 -16.075 1.00 94.50 117 THR A N 1
ATOM 912 C CA . THR A 1 117 ? 9.187 1.420 -15.536 1.00 94.50 117 THR A CA 1
ATOM 913 C C . THR A 1 117 ? 9.365 -0.085 -15.749 1.00 94.50 117 THR A C 1
ATOM 915 O O . THR A 1 117 ? 10.406 -0.515 -16.236 1.00 94.50 117 THR A O 1
ATOM 918 N N . GLN A 1 118 ? 8.331 -0.887 -15.469 1.00 92.25 118 GLN A N 1
ATOM 919 C CA . GLN A 1 118 ? 8.380 -2.339 -15.673 1.00 92.25 118 GLN A CA 1
ATOM 920 C C . GLN A 1 118 ? 8.560 -2.730 -17.145 1.00 92.25 118 GLN A C 1
ATOM 922 O O . GLN A 1 118 ? 9.251 -3.707 -17.426 1.00 92.25 118 GLN A O 1
ATOM 927 N N . GLU A 1 119 ? 7.945 -2.013 -18.088 1.00 94.50 119 GLU A N 1
ATOM 928 C CA . GLU A 1 119 ? 8.150 -2.277 -19.518 1.00 94.50 119 GLU A CA 1
ATOM 929 C C . GLU A 1 119 ? 9.545 -1.847 -19.983 1.00 94.50 119 GLU A C 1
ATOM 931 O O . GLU A 1 119 ? 10.195 -2.594 -20.715 1.00 94.50 119 GLU A O 1
ATOM 936 N N . LEU A 1 120 ? 10.046 -0.700 -19.507 1.00 95.00 120 LEU A N 1
ATOM 937 C CA . LEU A 1 120 ? 11.407 -0.240 -19.797 1.00 95.00 120 LEU A CA 1
ATOM 938 C C . LEU A 1 120 ? 12.457 -1.262 -19.347 1.00 95.00 120 LEU A C 1
ATOM 940 O O . LEU A 1 120 ? 13.342 -1.608 -20.125 1.00 95.00 120 LEU A O 1
ATOM 944 N N . GLU A 1 121 ? 12.325 -1.808 -18.136 1.00 95.00 121 GLU A N 1
ATOM 945 C CA . GLU A 1 121 ? 13.229 -2.844 -17.618 1.00 95.00 121 GLU A CA 1
ATOM 946 C C . GLU A 1 121 ? 13.253 -4.113 -18.486 1.00 95.00 121 GLU A C 1
ATOM 948 O O . GLU A 1 121 ? 14.289 -4.769 -18.587 1.00 95.00 121 GLU A O 1
ATOM 953 N N . LYS A 1 122 ? 12.141 -4.471 -19.145 1.00 94.75 122 LYS A N 1
ATOM 954 C CA . LYS A 1 122 ? 12.094 -5.645 -20.035 1.00 94.75 122 LYS A CA 1
ATOM 955 C C . LYS A 1 122 ? 12.831 -5.416 -21.349 1.00 94.75 122 LYS A C 1
ATOM 957 O O . LYS A 1 122 ? 13.436 -6.352 -21.868 1.00 94.75 122 LYS A O 1
ATOM 962 N N . VAL A 1 123 ? 12.750 -4.206 -21.903 1.00 95.56 123 VAL A N 1
ATOM 963 C CA . VAL A 1 123 ? 13.356 -3.877 -23.205 1.00 95.56 123 VAL A CA 1
ATOM 964 C C . VAL A 1 123 ? 14.811 -3.429 -23.082 1.00 95.56 123 VAL A C 1
ATOM 966 O O . VAL A 1 123 ? 15.566 -3.555 -24.045 1.00 95.56 123 VAL A O 1
ATOM 969 N N . TYR A 1 124 ? 15.231 -2.971 -21.898 1.00 95.31 124 TYR A N 1
ATOM 970 C CA . TYR A 1 124 ? 16.578 -2.457 -21.640 1.00 95.31 124 TYR A CA 1
ATOM 971 C C . TYR A 1 124 ? 17.707 -3.405 -22.088 1.00 95.31 124 TYR A C 1
ATOM 973 O O . TYR A 1 124 ? 18.577 -2.951 -22.829 1.00 95.31 124 TYR A O 1
ATOM 981 N N . PRO A 1 125 ? 17.686 -4.722 -21.782 1.00 95.75 125 PRO A N 1
ATOM 982 C CA . PRO A 1 125 ? 18.773 -5.620 -22.184 1.00 95.75 125 PRO A CA 1
ATOM 983 C C . PRO A 1 125 ? 18.894 -5.792 -23.704 1.00 95.75 125 PRO A C 1
ATOM 985 O O . PRO A 1 125 ? 19.975 -6.057 -24.224 1.00 95.75 125 PRO A O 1
ATOM 988 N N . GLN A 1 126 ? 17.782 -5.684 -24.437 1.00 94.62 126 GLN A N 1
ATOM 989 C CA . GLN A 1 126 ? 17.799 -5.742 -25.900 1.00 94.62 126 GLN A CA 1
ATOM 990 C C . GLN A 1 126 ? 18.317 -4.428 -26.483 1.00 94.62 126 GLN A C 1
ATOM 992 O O . GLN A 1 126 ? 19.156 -4.447 -27.382 1.00 94.62 126 GLN A O 1
ATOM 997 N N . ALA A 1 127 ? 17.860 -3.298 -25.937 1.00 94.06 127 ALA A N 1
ATOM 998 C CA . ALA A 1 127 ? 18.326 -1.975 -26.330 1.00 94.06 127 ALA A CA 1
ATOM 999 C C . ALA A 1 127 ? 19.842 -1.821 -26.118 1.00 94.06 127 ALA A C 1
ATOM 1001 O O . ALA A 1 127 ? 20.533 -1.329 -27.007 1.00 94.06 127 ALA A O 1
ATOM 1002 N N . GLU A 1 128 ? 20.365 -2.310 -24.991 1.00 95.56 128 GLU A N 1
ATOM 1003 C CA . GLU A 1 128 ? 21.795 -2.309 -24.671 1.00 95.56 128 GLU A CA 1
ATOM 1004 C C . GLU A 1 128 ? 22.613 -3.116 -25.690 1.00 95.56 128 GLU A C 1
ATOM 1006 O O . GLU A 1 128 ? 23.597 -2.614 -26.228 1.00 95.56 128 GLU A O 1
ATOM 1011 N N . LYS A 1 129 ? 22.169 -4.332 -26.039 1.00 94.69 129 LYS A N 1
ATOM 1012 C CA . LYS A 1 129 ? 22.835 -5.156 -27.064 1.00 94.69 129 LYS A CA 1
ATOM 1013 C C . LYS A 1 129 ? 22.883 -4.468 -28.428 1.00 94.69 129 LYS A C 1
ATOM 1015 O O . LYS A 1 129 ? 23.923 -4.481 -29.082 1.00 94.69 129 LYS A O 1
ATOM 1020 N N . ILE A 1 130 ? 21.769 -3.868 -28.852 1.00 94.19 130 ILE A N 1
ATOM 1021 C CA . ILE A 1 130 ? 21.679 -3.150 -30.132 1.00 94.19 130 ILE A CA 1
ATOM 1022 C C . ILE A 1 130 ? 22.610 -1.934 -30.127 1.00 94.19 130 ILE A C 1
ATOM 1024 O O . ILE A 1 130 ? 23.314 -1.695 -31.106 1.00 94.19 130 ILE A O 1
ATOM 1028 N N . ALA A 1 131 ? 22.630 -1.177 -29.029 1.00 94.56 131 ALA A N 1
ATOM 1029 C CA . ALA A 1 131 ? 23.514 -0.028 -28.879 1.00 94.56 131 ALA A CA 1
ATOM 1030 C C . ALA A 1 131 ? 24.991 -0.444 -28.934 1.00 94.56 131 ALA A C 1
ATOM 1032 O O . ALA A 1 131 ? 25.769 0.180 -29.648 1.00 94.56 131 ALA A O 1
ATOM 1033 N N . MET A 1 132 ? 25.363 -1.527 -28.246 1.00 92.50 132 MET A N 1
ATOM 1034 C CA . MET A 1 132 ? 26.741 -2.015 -28.209 1.00 92.50 132 MET A CA 1
ATOM 1035 C C . MET A 1 132 ? 27.220 -2.530 -29.572 1.00 92.50 132 MET A C 1
ATOM 1037 O O . MET A 1 132 ? 28.337 -2.214 -29.967 1.00 92.50 132 MET A O 1
ATOM 1041 N N . SER A 1 133 ? 26.368 -3.239 -30.326 1.00 92.06 133 SER A N 1
ATOM 1042 C CA . SER A 1 133 ? 26.675 -3.636 -31.712 1.00 92.06 133 SER A CA 1
ATOM 1043 C C . SER A 1 133 ? 26.997 -2.421 -32.580 1.00 92.06 133 SER A C 1
ATOM 1045 O O . SER A 1 133 ? 28.029 -2.395 -33.234 1.00 92.06 133 SER A O 1
ATOM 1047 N N . ARG A 1 134 ? 26.165 -1.372 -32.522 1.00 91.94 134 ARG A N 1
ATOM 1048 C CA . ARG A 1 134 ? 26.374 -0.150 -33.315 1.00 91.94 134 ARG A CA 1
ATOM 1049 C C . ARG A 1 134 ? 27.669 0.588 -32.984 1.00 91.94 134 ARG A C 1
ATOM 1051 O O . ARG A 1 134 ? 28.185 1.280 -33.849 1.00 91.94 134 ARG A O 1
ATOM 1058 N N . ILE A 1 135 ? 28.147 0.501 -31.742 1.00 92.50 135 ILE A N 1
ATOM 1059 C CA . ILE A 1 135 ? 29.406 1.132 -31.324 1.00 92.50 135 ILE A CA 1
ATOM 1060 C C . ILE A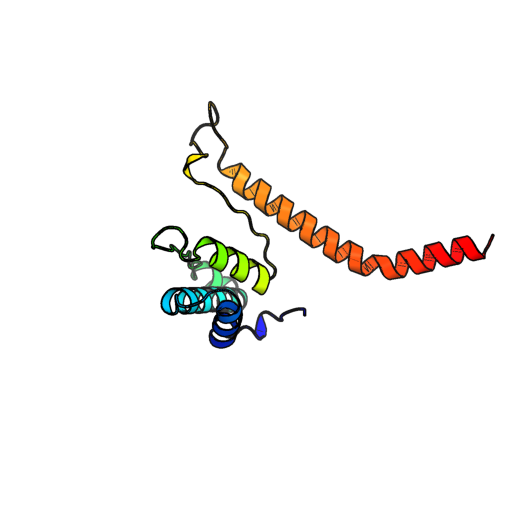 1 135 ? 30.612 0.334 -31.833 1.00 92.50 135 ILE A C 1
ATOM 1062 O O . ILE A 1 135 ? 31.615 0.938 -32.184 1.00 92.50 135 ILE A O 1
ATOM 1066 N N . LEU A 1 136 ? 30.523 -1.000 -31.863 1.00 85.88 136 LEU A N 1
ATOM 1067 C CA . LEU A 1 136 ? 31.609 -1.883 -32.309 1.00 85.88 136 LEU A CA 1
ATOM 1068 C C . LEU A 1 136 ? 31.781 -1.923 -33.837 1.00 85.88 136 LEU A C 1
ATOM 1070 O O . LEU A 1 136 ? 32.848 -2.304 -34.307 1.00 85.88 136 LEU A O 1
ATOM 1074 N N . ASP A 1 137 ? 30.748 -1.539 -34.590 1.00 77.12 137 ASP A N 1
ATOM 1075 C CA . ASP A 1 137 ? 30.769 -1.447 -36.057 1.00 77.12 137 ASP A CA 1
ATOM 1076 C C . ASP A 1 137 ? 31.388 -0.122 -36.585 1.00 77.12 137 ASP A C 1
ATOM 1078 O O . ASP A 1 137 ? 31.337 0.138 -37.790 1.00 77.12 137 ASP A O 1
ATOM 1082 N N . ILE A 1 138 ? 31.950 0.721 -35.702 1.00 60.31 138 ILE A N 1
ATOM 1083 C CA . ILE A 1 138 ? 32.677 1.976 -36.007 1.00 60.31 138 ILE A CA 1
ATOM 1084 C C . ILE A 1 138 ? 34.173 1.765 -35.766 1.00 60.31 138 ILE A C 1
ATOM 1086 O O . ILE A 1 138 ? 34.965 2.202 -36.632 1.00 60.31 138 ILE A O 1
#

Radius of gyration: 20.29 Å; chains: 1; bounding box: 56×46×54 Å

InterPro domains:
  IPR003959 ATPase, AAA-type, core [PF00004] (57-105)
  IPR027417 P-loop containing nucleoside triphosphate hydrolase [G3DSA:3.40.50.300] (9-113)
  IPR027417 P-loop containing nucleoside triphosphate hydrolase [SSF52540] (7-136)
  IPR050052 ATP-dependent Clp protease ATP-binding subunit ClpX [PTHR48102] (8-109)